Protein AF-A0A7S2NI02-F1 (afdb_monomer_lite)

Structure (mmCIF, N/CA/C/O backbone):
data_AF-A0A7S2NI02-F1
#
_entry.id   AF-A0A7S2NI02-F1
#
loop_
_atom_site.group_PDB
_atom_site.id
_atom_site.type_symbol
_atom_site.label_atom_id
_atom_site.label_alt_id
_atom_site.label_comp_id
_atom_site.label_asym_id
_atom_site.label_entity_id
_atom_site.label_seq_id
_atom_site.pdbx_PDB_ins_code
_atom_site.Cartn_x
_atom_site.Cartn_y
_atom_site.Cartn_z
_atom_site.occupancy
_atom_site.B_iso_or_equiv
_atom_site.auth_seq_id
_atom_site.auth_comp_id
_atom_site.auth_asym_id
_atom_site.auth_atom_id
_atom_site.pdbx_PDB_model_num
ATOM 1 N N . ALA A 1 1 ? 3.369 47.617 -64.140 1.00 47.03 1 ALA A N 1
ATOM 2 C CA . ALA A 1 1 ? 4.458 46.777 -63.609 1.00 47.03 1 ALA A CA 1
ATOM 3 C C . ALA A 1 1 ? 4.429 46.883 -62.092 1.00 47.03 1 ALA A C 1
ATOM 5 O O . ALA A 1 1 ? 4.809 47.913 -61.554 1.00 47.03 1 ALA A O 1
ATOM 6 N N . ALA A 1 2 ? 3.856 45.879 -61.431 1.00 41.81 2 ALA A N 1
ATOM 7 C CA . ALA A 1 2 ? 3.716 45.812 -59.982 1.00 41.81 2 ALA A CA 1
ATOM 8 C C . ALA A 1 2 ? 4.455 44.556 -59.515 1.00 41.81 2 ALA A C 1
ATOM 10 O O . ALA A 1 2 ? 4.118 43.453 -59.944 1.00 41.81 2 ALA A O 1
ATOM 11 N N . ALA A 1 3 ? 5.498 44.731 -58.705 1.00 45.75 3 ALA A N 1
ATOM 12 C CA . ALA A 1 3 ? 6.165 43.621 -58.038 1.00 45.75 3 ALA A CA 1
ATOM 13 C C . ALA A 1 3 ? 5.221 43.040 -56.962 1.00 45.75 3 ALA A C 1
ATOM 15 O O . ALA A 1 3 ? 4.523 43.807 -56.292 1.00 45.75 3 ALA A O 1
ATOM 16 N N . PRO A 1 4 ? 5.147 41.708 -56.804 1.00 52.19 4 PRO A N 1
ATOM 17 C CA . PRO A 1 4 ? 4.147 41.070 -55.957 1.00 52.19 4 PRO A CA 1
ATOM 18 C C . PRO A 1 4 ? 4.484 41.248 -54.468 1.00 52.19 4 PRO A C 1
ATOM 20 O O . PRO A 1 4 ? 5.632 41.103 -54.050 1.00 52.19 4 PRO A O 1
ATOM 23 N N . GLN A 1 5 ? 3.453 41.511 -53.655 1.00 56.81 5 GLN A N 1
ATOM 24 C CA . GLN A 1 5 ? 3.488 41.733 -52.195 1.00 56.81 5 GLN A CA 1
ATOM 25 C C . GLN A 1 5 ? 4.251 40.674 -51.366 1.00 56.81 5 GLN A C 1
ATOM 27 O O . GLN A 1 5 ? 4.517 40.898 -50.184 1.00 56.81 5 GLN A O 1
ATOM 32 N N . SER A 1 6 ? 4.623 39.534 -51.951 1.00 53.22 6 SER A N 1
ATOM 33 C CA . SER A 1 6 ? 5.401 38.482 -51.292 1.00 53.22 6 SER A CA 1
ATOM 34 C C . SER A 1 6 ? 6.858 38.881 -51.034 1.00 53.22 6 SER A C 1
ATOM 36 O O . SER A 1 6 ? 7.393 38.557 -49.974 1.00 53.22 6 SER A O 1
ATOM 38 N N . GLN A 1 7 ? 7.486 39.648 -51.931 1.00 54.12 7 GLN A N 1
ATOM 39 C CA . GLN A 1 7 ? 8.891 40.049 -51.772 1.00 54.12 7 GLN A CA 1
ATOM 40 C C . GLN A 1 7 ? 9.084 41.101 -50.669 1.00 54.12 7 GLN A C 1
ATOM 42 O O . GLN A 1 7 ? 10.091 41.090 -49.964 1.00 54.12 7 GLN A O 1
ATOM 47 N N . MET A 1 8 ? 8.086 41.960 -50.444 1.00 50.53 8 MET A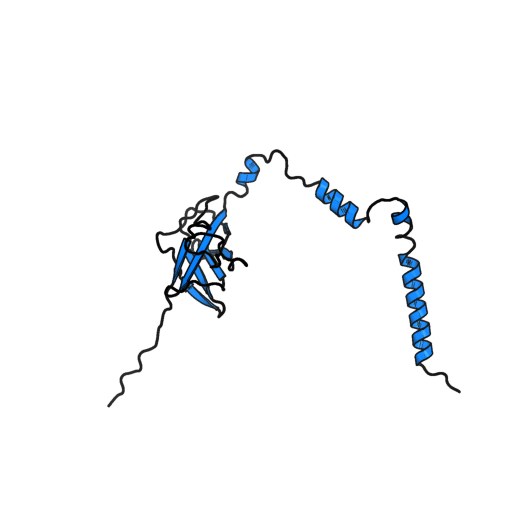 N 1
ATOM 48 C CA . MET A 1 8 ? 8.147 43.006 -49.417 1.00 50.53 8 MET A CA 1
ATOM 49 C C . MET A 1 8 ? 7.986 42.435 -47.994 1.00 50.53 8 MET A C 1
ATOM 51 O O . MET A 1 8 ? 8.620 42.916 -47.057 1.00 50.53 8 MET A O 1
ATOM 55 N N . ARG A 1 9 ? 7.216 41.345 -47.835 1.00 53.25 9 ARG A N 1
ATOM 56 C CA . ARG A 1 9 ? 7.113 40.608 -46.561 1.00 53.25 9 ARG A CA 1
ATOM 57 C C . ARG A 1 9 ? 8.372 39.795 -46.243 1.00 53.25 9 ARG A C 1
ATOM 59 O O . ARG A 1 9 ? 8.752 39.717 -45.079 1.00 53.25 9 ARG A O 1
ATOM 66 N N . GLN A 1 10 ? 9.058 39.255 -47.254 1.00 52.53 10 GLN A N 1
ATOM 67 C CA . GLN A 1 10 ? 10.347 38.577 -47.058 1.00 52.53 10 GLN A CA 1
ATOM 68 C C . GLN A 1 10 ? 11.466 39.550 -46.663 1.00 52.53 10 GLN A C 1
ATOM 70 O O . GLN A 1 10 ? 12.228 39.250 -45.745 1.00 52.53 10 GLN A O 1
ATOM 75 N N . ALA A 1 11 ? 11.514 40.741 -47.268 1.00 50.19 11 ALA A N 1
ATOM 76 C CA . ALA A 1 11 ? 12.493 41.766 -46.907 1.00 50.19 11 ALA A CA 1
ATOM 77 C C . ALA A 1 11 ? 12.302 42.283 -45.465 1.00 50.19 11 ALA A C 1
ATOM 79 O O . ALA A 1 11 ? 13.274 42.411 -44.723 1.00 50.19 11 ALA A O 1
ATOM 80 N N . MET A 1 12 ? 11.057 42.501 -45.019 1.00 48.47 12 MET A N 1
ATOM 81 C CA . MET A 1 12 ? 10.777 42.909 -43.631 1.00 48.47 12 MET A CA 1
ATOM 82 C C . MET A 1 12 ? 11.014 41.786 -42.607 1.00 48.47 12 MET A C 1
ATOM 84 O O . MET A 1 12 ? 11.413 42.077 -41.481 1.00 48.47 12 MET A O 1
ATOM 88 N N . SER A 1 13 ? 10.854 40.513 -42.989 1.00 49.16 13 SER A N 1
ATOM 89 C CA . SER A 1 13 ? 11.178 39.374 -42.114 1.00 49.16 13 SER A CA 1
ATOM 90 C C . SER A 1 13 ? 12.689 39.162 -41.949 1.00 49.16 13 SER A C 1
ATOM 92 O O . SER A 1 13 ? 13.127 38.743 -40.880 1.00 49.16 13 SER A O 1
ATOM 94 N N . MET A 1 14 ? 13.498 39.474 -42.969 1.00 46.06 14 MET A N 1
ATOM 95 C CA . MET A 1 14 ? 14.963 39.391 -42.875 1.00 46.06 14 MET A CA 1
ATOM 96 C C . MET A 1 14 ? 15.565 40.504 -42.011 1.00 46.06 14 MET A C 1
ATOM 98 O O . MET A 1 14 ? 16.523 40.254 -41.285 1.00 46.06 14 MET A O 1
ATOM 102 N N . ILE A 1 15 ? 14.983 41.707 -42.020 1.00 47.22 15 ILE A N 1
ATOM 103 C CA . ILE A 1 15 ? 15.472 42.831 -41.202 1.00 47.22 15 ILE A CA 1
ATOM 104 C C . ILE A 1 15 ? 15.203 42.591 -39.706 1.00 47.22 15 ILE A C 1
ATOM 106 O O . ILE A 1 15 ? 16.050 42.912 -38.874 1.00 47.22 15 ILE A O 1
ATOM 110 N N . TRP A 1 16 ? 14.084 41.948 -39.350 1.00 39.72 16 TRP A N 1
ATOM 111 C CA . TRP A 1 16 ? 13.813 41.562 -37.958 1.00 39.72 16 TRP A CA 1
ATOM 112 C C . TRP A 1 16 ? 14.669 40.376 -37.483 1.00 39.72 16 TRP A C 1
ATOM 114 O O . TRP A 1 16 ? 15.084 40.345 -36.326 1.00 39.72 16 TRP A O 1
ATOM 124 N N . ALA A 1 17 ? 15.013 39.442 -38.376 1.00 44.06 17 ALA A N 1
ATOM 125 C CA . ALA A 1 17 ? 15.915 38.336 -38.051 1.00 44.06 17 ALA A CA 1
ATOM 126 C C . ALA A 1 17 ? 17.376 38.795 -37.867 1.00 44.06 17 ALA A C 1
ATOM 128 O O . ALA A 1 17 ? 18.053 38.313 -36.960 1.00 44.06 17 ALA A O 1
ATOM 129 N N . LEU A 1 18 ? 17.854 39.767 -38.659 1.00 39.66 18 LEU A N 1
ATOM 130 C CA . LEU A 1 18 ? 19.208 40.319 -38.499 1.00 39.66 18 LEU A CA 1
ATOM 131 C C . LEU A 1 18 ? 19.352 41.195 -37.241 1.00 39.66 18 LEU A C 1
ATOM 133 O O . LEU A 1 18 ? 20.407 41.182 -36.610 1.00 39.66 18 LEU A O 1
ATOM 137 N N . ALA A 1 19 ? 18.299 41.909 -36.831 1.00 39.66 19 ALA A N 1
ATOM 138 C CA . ALA A 1 19 ? 18.317 42.691 -35.591 1.00 39.66 19 ALA A CA 1
ATOM 139 C C . ALA A 1 19 ? 18.238 41.808 -34.327 1.00 39.66 19 ALA A C 1
ATOM 141 O O . ALA A 1 19 ? 18.867 42.128 -33.320 1.00 39.66 19 ALA A O 1
ATOM 142 N N . ALA A 1 20 ? 17.531 40.671 -34.383 1.00 41.53 20 ALA A N 1
ATOM 143 C CA . ALA A 1 20 ? 17.468 39.714 -33.275 1.00 41.53 20 ALA A CA 1
ATOM 144 C C . ALA A 1 20 ? 18.762 38.888 -33.121 1.00 41.53 20 ALA A C 1
ATOM 146 O O . ALA A 1 20 ? 19.161 38.580 -32.000 1.00 41.53 20 ALA A O 1
ATOM 147 N N . ALA A 1 21 ? 19.459 38.587 -34.223 1.00 40.88 21 ALA A N 1
ATOM 148 C CA . ALA A 1 21 ? 20.758 37.913 -34.174 1.00 40.88 21 ALA A CA 1
ATOM 149 C C . ALA A 1 21 ? 21.883 38.828 -33.648 1.00 40.88 21 ALA A C 1
ATOM 151 O O . ALA A 1 21 ? 22.775 38.361 -32.948 1.00 40.88 21 ALA A O 1
ATOM 152 N N . SER A 1 22 ? 21.817 40.141 -33.906 1.00 44.19 22 SER A N 1
ATOM 153 C CA . SER A 1 22 ? 22.867 41.093 -33.504 1.00 44.19 22 SER A CA 1
ATOM 154 C C . SER A 1 22 ? 22.824 41.528 -32.029 1.00 44.19 22 SER A C 1
ATOM 156 O O . SER A 1 22 ? 23.760 42.182 -31.575 1.00 44.19 22 SER A O 1
ATOM 158 N N . LEU A 1 23 ? 21.773 41.192 -31.272 1.00 43.94 23 LEU A N 1
ATOM 159 C CA . LEU A 1 23 ? 21.681 41.491 -29.831 1.00 43.94 23 LEU A CA 1
ATOM 160 C C . LEU A 1 23 ? 21.874 40.256 -28.938 1.00 43.94 23 LEU A C 1
ATOM 162 O O . LEU A 1 23 ? 22.097 40.408 -27.740 1.00 43.94 23 LEU A O 1
ATOM 166 N N . ALA A 1 24 ? 21.825 39.046 -29.503 1.00 42.34 24 ALA A N 1
ATOM 167 C CA . ALA A 1 24 ? 22.049 37.803 -28.764 1.00 42.34 24 ALA A CA 1
ATOM 168 C C . ALA A 1 24 ? 23.532 37.384 -28.699 1.00 42.34 24 ALA A C 1
ATOM 170 O O . ALA A 1 24 ? 23.903 36.573 -27.850 1.00 42.34 24 ALA A O 1
ATOM 171 N N . ASP A 1 25 ? 24.380 37.934 -29.572 1.00 48.31 25 ASP A N 1
ATOM 172 C CA . ASP A 1 25 ? 25.733 37.409 -29.796 1.00 48.31 25 ASP A CA 1
ATOM 173 C C . ASP A 1 25 ? 26.829 38.111 -28.972 1.00 48.31 25 ASP A C 1
ATOM 175 O O . ASP A 1 25 ? 27.881 37.543 -28.692 1.00 48.31 25 ASP A O 1
ATOM 179 N N . SER A 1 26 ? 26.575 39.321 -28.470 1.00 45.12 26 SER A N 1
ATOM 180 C CA . SER A 1 26 ? 27.594 40.067 -27.716 1.00 45.12 26 SER A CA 1
ATOM 181 C C . SER A 1 26 ? 27.768 39.568 -26.276 1.00 45.12 26 SER A C 1
ATOM 183 O O . SER A 1 26 ? 28.844 39.697 -25.707 1.00 45.12 26 SER A O 1
ATOM 185 N N . THR A 1 27 ? 26.735 38.970 -25.671 1.00 48.16 27 THR A N 1
ATOM 186 C CA . THR A 1 27 ? 26.800 38.460 -24.286 1.00 48.16 27 THR A CA 1
ATOM 187 C C . THR A 1 27 ? 27.238 37.001 -24.187 1.00 48.16 27 THR A C 1
ATOM 189 O O . THR A 1 27 ? 27.653 36.559 -23.121 1.00 48.16 27 THR A O 1
ATOM 192 N N . GLN A 1 28 ? 27.127 36.230 -25.272 1.00 46.69 28 GLN A N 1
ATOM 193 C CA . GLN A 1 28 ? 27.490 34.807 -25.303 1.00 46.69 28 GLN A CA 1
ATOM 194 C C . GLN A 1 28 ? 28.967 34.602 -25.671 1.00 46.69 28 GLN A C 1
ATOM 196 O O . GLN A 1 28 ? 29.628 33.737 -25.091 1.00 46.69 28 GLN A O 1
ATOM 201 N N . LEU A 1 29 ? 29.518 35.435 -26.560 1.00 42.88 29 LEU A N 1
ATOM 202 C CA . LEU A 1 29 ? 30.911 35.312 -26.997 1.00 42.88 29 LEU A CA 1
ATOM 203 C C . LEU A 1 29 ? 31.934 35.729 -25.924 1.00 42.88 29 LEU A C 1
ATOM 205 O O . LEU A 1 29 ? 33.023 35.159 -25.877 1.00 42.88 29 LEU A O 1
ATOM 209 N N . GLU A 1 30 ? 31.587 36.634 -25.002 1.00 46.19 30 GLU A N 1
ATOM 210 C CA . GLU A 1 30 ? 32.483 37.013 -23.893 1.00 46.19 30 GLU A CA 1
ATOM 211 C C . GLU A 1 30 ? 32.546 35.935 -22.785 1.00 46.19 30 GLU A C 1
ATOM 213 O O . GLU A 1 30 ? 33.551 35.791 -22.086 1.00 46.19 30 GLU A O 1
ATOM 218 N N . VAL A 1 31 ? 31.501 35.104 -22.661 1.00 49.09 31 VAL A N 1
ATOM 219 C CA . VAL A 1 31 ? 31.430 34.027 -21.655 1.00 49.09 31 VAL A CA 1
ATOM 220 C C . VAL A 1 31 ? 32.212 32.786 -22.101 1.00 49.09 31 VAL A C 1
ATOM 222 O O . VAL A 1 31 ? 32.869 32.150 -21.276 1.00 49.09 31 VAL A O 1
ATOM 225 N N . ALA A 1 32 ? 32.224 32.475 -23.402 1.00 50.31 32 ALA A N 1
ATOM 226 C CA . ALA A 1 32 ? 32.967 31.335 -23.949 1.00 50.31 32 ALA A CA 1
ATOM 227 C C . ALA A 1 32 ? 34.500 31.492 -23.845 1.00 50.31 32 ALA A C 1
ATOM 229 O O . ALA A 1 32 ? 35.209 30.499 -23.692 1.00 50.31 32 ALA A O 1
ATOM 230 N N . ALA A 1 33 ? 35.019 32.726 -23.855 1.00 52.09 33 ALA A N 1
ATOM 231 C CA . ALA A 1 33 ? 36.453 33.008 -23.726 1.00 52.09 33 ALA A CA 1
ATOM 232 C C . ALA A 1 33 ? 36.993 32.851 -22.289 1.00 52.09 33 ALA A C 1
ATOM 234 O O . ALA A 1 33 ? 38.199 32.720 -22.095 1.00 52.09 33 ALA A O 1
ATOM 235 N N . SER A 1 34 ? 36.114 32.835 -21.280 1.00 56.09 34 SER A N 1
ATOM 236 C CA . SER A 1 34 ? 36.507 32.740 -19.864 1.00 56.09 34 SER A CA 1
ATOM 237 C C . SER A 1 34 ? 36.601 31.303 -19.337 1.00 56.09 34 SER A C 1
ATOM 239 O O . SER A 1 34 ? 36.963 31.107 -18.179 1.00 56.09 34 SER A O 1
ATOM 241 N N . GLY A 1 35 ? 36.226 30.290 -20.134 1.00 61.09 35 GLY A N 1
ATOM 242 C CA . GLY A 1 35 ? 36.170 28.887 -19.691 1.00 61.09 35 GLY A CA 1
ATOM 243 C C . GLY A 1 35 ? 35.210 28.629 -18.518 1.00 61.09 35 GLY A C 1
ATOM 244 O O . GLY A 1 35 ? 35.213 27.546 -17.933 1.00 61.09 35 GLY A O 1
ATOM 245 N N . LEU A 1 36 ? 34.393 29.621 -18.154 1.00 59.81 36 LEU A N 1
ATOM 246 C CA . LEU A 1 36 ? 33.452 29.543 -17.049 1.00 59.81 36 LEU A CA 1
ATOM 247 C C . LEU A 1 36 ? 32.107 29.030 -17.567 1.00 59.81 36 LEU A C 1
ATOM 249 O O . LEU A 1 36 ? 31.639 29.486 -18.612 1.00 59.81 36 LEU A O 1
ATOM 253 N N . PRO A 1 37 ? 31.456 28.110 -16.837 1.00 71.62 37 PRO A N 1
ATOM 254 C CA . PRO A 1 37 ? 30.182 27.569 -17.271 1.00 71.62 37 PRO A CA 1
ATOM 255 C C . PRO A 1 37 ? 29.109 28.671 -17.355 1.00 71.62 37 PRO A C 1
ATOM 257 O O . PRO A 1 37 ? 29.232 29.714 -16.694 1.00 71.62 37 PRO A O 1
ATOM 260 N N . PRO A 1 38 ? 28.041 28.450 -18.146 1.00 83.19 38 PRO A N 1
ATOM 261 C CA . PRO A 1 38 ? 26.960 29.415 -18.309 1.00 83.19 38 PRO A CA 1
ATOM 262 C C . PRO A 1 38 ? 26.373 29.873 -16.963 1.00 83.19 38 PRO A C 1
ATOM 264 O O . PRO A 1 38 ? 26.334 29.082 -16.018 1.00 83.19 38 PRO A O 1
ATOM 267 N N . PRO A 1 39 ? 25.856 31.112 -16.854 1.00 75.69 39 PRO A N 1
ATOM 268 C CA . PRO A 1 39 ? 25.351 31.668 -15.596 1.00 75.69 39 PRO A CA 1
ATOM 269 C C . PRO A 1 39 ? 24.348 30.774 -14.860 1.00 75.69 39 PRO A C 1
ATOM 271 O O . PRO A 1 39 ? 24.474 30.607 -13.655 1.00 75.69 39 PRO A O 1
ATOM 274 N N . ALA A 1 40 ? 23.427 30.122 -15.576 1.00 71.25 40 ALA A N 1
ATOM 275 C CA . ALA A 1 40 ? 22.463 29.189 -14.987 1.00 71.25 40 ALA A CA 1
ATOM 276 C C . ALA A 1 40 ? 23.127 27.938 -14.383 1.00 71.25 40 ALA A C 1
ATOM 278 O O . ALA A 1 40 ? 22.707 27.454 -13.338 1.00 71.25 40 ALA A O 1
ATOM 279 N N . VAL A 1 41 ? 24.200 27.444 -15.007 1.00 73.44 41 VAL A N 1
ATOM 280 C CA . VAL A 1 41 ? 24.991 26.315 -14.496 1.00 73.44 41 VAL A CA 1
ATOM 281 C C . VAL A 1 41 ? 25.805 26.745 -13.275 1.00 73.44 41 VAL A C 1
ATOM 283 O O . VAL A 1 41 ? 25.943 25.977 -12.329 1.00 73.44 41 VAL A O 1
ATOM 286 N N . ARG A 1 42 ? 26.303 27.989 -13.248 1.00 70.12 42 ARG A N 1
ATOM 287 C CA . ARG A 1 42 ? 26.973 28.555 -12.064 1.00 70.12 42 ARG A CA 1
ATOM 288 C C . ARG A 1 42 ? 26.010 28.757 -10.900 1.00 70.12 42 ARG A C 1
ATOM 290 O O . ARG A 1 42 ? 26.391 28.466 -9.776 1.00 70.12 42 ARG A O 1
ATOM 297 N N . GLU A 1 43 ? 24.799 29.239 -11.164 1.00 69.88 43 GLU A N 1
ATOM 298 C CA . GLU A 1 43 ? 23.753 29.404 -10.149 1.00 69.88 43 GLU A CA 1
ATOM 299 C C . GLU A 1 43 ? 23.293 28.050 -9.606 1.00 69.88 43 GLU A C 1
ATOM 301 O O . GLU A 1 43 ? 23.318 27.840 -8.399 1.00 69.88 43 GLU A O 1
ATOM 306 N N . ALA A 1 44 ? 22.992 27.079 -10.475 1.00 64.56 44 ALA A N 1
ATOM 307 C CA . ALA A 1 44 ? 22.650 25.722 -10.047 1.00 64.56 44 ALA A CA 1
ATOM 308 C C . ALA A 1 44 ? 23.776 25.080 -9.218 1.00 64.56 44 ALA A C 1
ATOM 310 O O . ALA A 1 44 ? 23.514 24.473 -8.181 1.00 64.56 44 ALA A O 1
ATOM 311 N N . ARG A 1 45 ? 25.038 25.274 -9.629 1.00 65.62 45 ARG A N 1
ATOM 312 C CA . ARG A 1 45 ? 26.207 24.810 -8.877 1.00 65.62 45 ARG A CA 1
ATOM 313 C C . ARG A 1 45 ? 26.318 25.499 -7.515 1.00 65.62 45 ARG A C 1
ATOM 315 O O . ARG A 1 45 ? 26.470 24.800 -6.521 1.00 65.62 45 ARG A O 1
ATOM 322 N N . ARG A 1 46 ? 26.170 26.826 -7.445 1.00 63.16 46 ARG A N 1
ATOM 323 C CA . ARG A 1 46 ? 26.175 27.581 -6.179 1.00 63.16 46 ARG A CA 1
ATOM 324 C C . ARG A 1 46 ? 25.080 27.118 -5.223 1.00 63.16 46 ARG A C 1
ATOM 326 O O . ARG A 1 46 ? 25.364 26.922 -4.048 1.00 63.16 46 ARG A O 1
ATOM 333 N N . LEU A 1 47 ? 23.867 26.897 -5.727 1.00 59.88 47 LEU A N 1
ATOM 334 C CA . LEU A 1 47 ? 22.744 26.391 -4.933 1.00 59.88 47 LEU A CA 1
ATOM 335 C C . LEU A 1 47 ? 23.006 24.961 -4.433 1.00 59.88 47 LEU A C 1
ATOM 337 O O . LEU A 1 47 ? 22.727 24.661 -3.276 1.00 59.88 47 LEU A O 1
ATOM 341 N N . SER A 1 48 ? 23.603 24.097 -5.263 1.00 59.50 48 SER A N 1
ATOM 342 C CA . SER A 1 48 ? 23.981 22.733 -4.859 1.00 59.50 48 SER A CA 1
ATOM 343 C C . SER A 1 48 ? 25.160 22.684 -3.877 1.00 59.50 48 SER A C 1
ATOM 345 O O . SER A 1 48 ? 25.187 21.835 -2.995 1.00 59.50 48 SER A O 1
ATOM 347 N N . GLU A 1 49 ? 26.114 23.616 -3.981 1.00 60.09 49 GLU A N 1
ATOM 348 C CA . GLU A 1 49 ? 27.258 23.742 -3.064 1.00 60.09 49 GLU A CA 1
ATOM 349 C C . GLU A 1 49 ? 26.840 24.310 -1.695 1.00 60.09 49 GLU A C 1
ATOM 351 O O . GLU A 1 49 ? 27.537 24.105 -0.704 1.00 60.09 49 GLU A O 1
ATOM 356 N N . GLN A 1 50 ? 25.690 24.991 -1.622 1.00 55.75 50 GLN A N 1
ATOM 357 C CA . GLN A 1 50 ? 25.108 25.508 -0.380 1.00 55.75 50 GLN A CA 1
ATOM 358 C C . GLN A 1 50 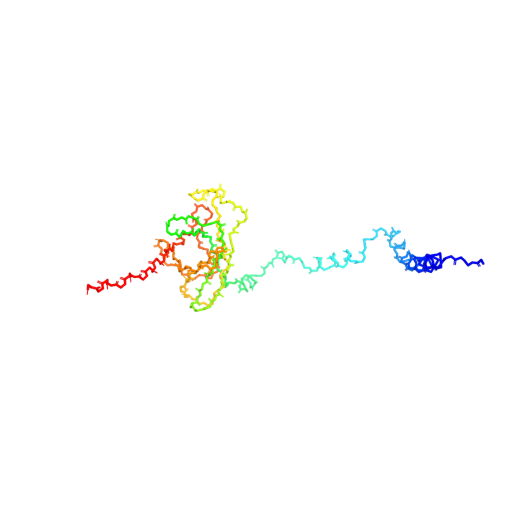? 24.279 24.477 0.397 1.00 55.75 50 GLN A C 1
ATOM 360 O O . GLN A 1 50 ? 24.068 24.656 1.595 1.00 55.75 50 GLN A O 1
ATOM 365 N N . VAL A 1 51 ? 23.817 23.408 -0.255 1.00 54.97 51 VAL A N 1
ATOM 366 C CA . VAL A 1 51 ? 22.926 22.399 0.335 1.00 54.97 51 VAL A CA 1
ATOM 367 C C . VAL A 1 51 ? 23.583 21.025 0.216 1.00 54.97 51 VAL A C 1
ATOM 369 O O . VAL A 1 51 ? 23.212 20.192 -0.605 1.00 54.97 51 VAL A O 1
ATOM 372 N N . GLY A 1 52 ? 24.610 20.791 1.032 1.00 60.25 52 GLY A N 1
ATOM 373 C CA . GLY A 1 52 ? 25.108 19.440 1.282 1.00 60.25 52 GLY A CA 1
ATOM 374 C C . GLY A 1 52 ? 24.232 18.742 2.320 1.00 60.25 52 GLY A C 1
ATOM 375 O O . GLY A 1 52 ? 23.710 19.399 3.223 1.00 60.25 52 GLY A O 1
ATOM 376 N N . LEU A 1 53 ? 24.106 17.411 2.244 1.00 65.06 53 LEU A N 1
ATOM 377 C CA . LEU A 1 53 ? 23.703 16.653 3.431 1.00 65.06 53 LEU A CA 1
ATOM 378 C C . LEU A 1 53 ? 24.700 17.026 4.533 1.00 65.06 53 LEU A C 1
ATOM 380 O O . LEU A 1 53 ? 25.906 16.893 4.300 1.00 65.06 53 LEU A O 1
ATOM 384 N N . PRO A 1 54 ? 24.259 17.533 5.696 1.00 63.78 54 PRO A N 1
ATOM 385 C CA . PRO A 1 54 ? 25.192 17.756 6.779 1.00 63.78 54 PRO A CA 1
ATOM 386 C C . PRO A 1 54 ? 25.798 16.389 7.090 1.00 63.78 54 PRO A C 1
ATOM 388 O O . PRO A 1 54 ? 25.081 15.458 7.446 1.00 63.78 54 PRO A O 1
ATOM 391 N N . SER A 1 55 ? 27.116 16.246 6.917 1.00 66.19 55 SER A N 1
ATOM 392 C CA . SER A 1 55 ? 27.830 14.981 7.154 1.00 66.19 55 SER A CA 1
ATOM 393 C C . SER A 1 55 ? 27.631 14.439 8.578 1.00 66.19 55 SER A C 1
ATOM 395 O O . SER A 1 55 ? 27.990 13.303 8.861 1.00 66.19 55 SER A O 1
ATOM 397 N N . MET A 1 56 ? 27.042 15.254 9.457 1.00 55.34 56 MET A N 1
ATOM 398 C CA . MET A 1 56 ? 26.451 14.895 10.735 1.00 55.34 56 MET A CA 1
ATOM 399 C C . MET A 1 56 ? 25.037 15.486 10.778 1.00 55.34 56 MET A C 1
ATOM 401 O O . MET A 1 56 ? 24.844 16.636 11.177 1.00 55.34 56 MET A O 1
ATOM 405 N N . VAL A 1 57 ? 24.044 14.727 10.320 1.00 62.81 57 VAL A N 1
ATOM 406 C CA . VAL A 1 57 ? 22.641 15.052 10.582 1.00 62.81 57 VAL A CA 1
ATOM 407 C C . VAL A 1 57 ? 22.458 14.953 12.096 1.00 62.81 57 VAL A C 1
ATOM 409 O O . VAL A 1 57 ? 22.695 13.893 12.674 1.00 62.81 57 VAL A O 1
ATOM 412 N N . GLY A 1 58 ? 22.116 16.060 12.760 1.00 62.09 58 GLY A N 1
ATOM 413 C CA . GLY A 1 58 ? 21.762 16.008 14.179 1.00 62.09 58 GLY A CA 1
ATOM 414 C C . GLY A 1 58 ? 20.608 15.024 14.378 1.00 62.09 58 GLY A C 1
ATOM 415 O O . GLY A 1 58 ? 19.714 14.960 13.535 1.00 62.09 58 GLY A O 1
ATOM 416 N N . SER A 1 59 ? 20.602 14.274 15.480 1.00 65.19 59 SER A N 1
ATOM 417 C CA . SER A 1 59 ? 19.511 13.342 15.829 1.00 65.19 59 SER A CA 1
ATOM 418 C C . SER A 1 59 ? 18.125 14.004 15.836 1.00 65.19 59 SER A C 1
ATOM 420 O O . SER A 1 59 ? 17.109 13.335 15.687 1.00 65.19 59 SER A O 1
ATOM 422 N N . ASP A 1 60 ? 18.085 15.330 15.951 1.00 66.31 60 ASP A N 1
ATOM 423 C CA . ASP A 1 60 ? 16.865 16.138 15.963 1.00 66.31 60 ASP A CA 1
ATOM 424 C C . ASP A 1 60 ? 16.285 16.385 14.556 1.00 66.31 60 ASP A C 1
ATOM 426 O O . ASP A 1 60 ? 15.197 16.937 14.415 1.00 66.31 60 ASP A O 1
ATOM 430 N N . ILE A 1 61 ? 17.011 16.035 13.487 1.00 66.88 61 ILE A N 1
ATOM 431 C CA . ILE A 1 61 ? 16.476 16.067 12.118 1.00 66.88 61 ILE A CA 1
ATOM 432 C C . ILE A 1 61 ? 15.689 14.798 11.816 1.00 66.88 61 ILE A C 1
ATOM 434 O O . ILE A 1 61 ? 14.663 14.888 11.155 1.00 66.88 61 ILE A O 1
ATOM 438 N N . THR A 1 62 ? 16.107 13.628 12.308 1.00 64.44 62 THR A N 1
ATOM 439 C CA . THR A 1 62 ? 15.333 12.393 12.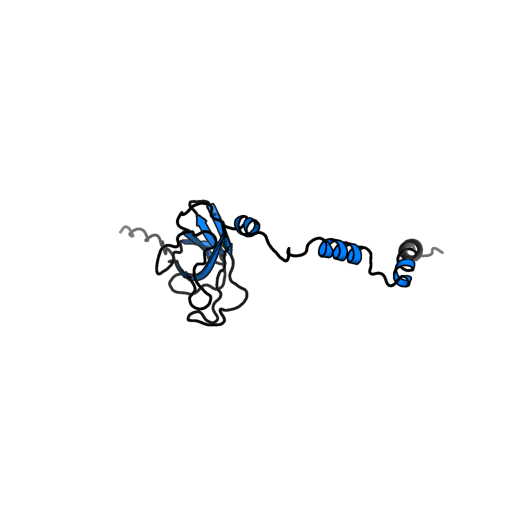097 1.00 64.44 62 THR A CA 1
ATOM 440 C C . THR A 1 62 ? 13.991 12.453 12.824 1.00 64.44 62 THR A C 1
ATOM 442 O O . THR A 1 62 ? 12.992 12.011 12.272 1.00 64.44 62 THR A O 1
ATOM 445 N N . SER A 1 63 ? 13.930 13.118 13.985 1.00 66.19 63 SER A N 1
ATOM 446 C CA . SER A 1 63 ? 12.678 13.365 14.717 1.00 66.19 63 SER A CA 1
ATOM 447 C C . SER A 1 63 ? 11.716 14.358 14.055 1.00 66.19 63 SER A C 1
ATOM 449 O O . SER A 1 63 ? 10.600 14.532 14.528 1.00 66.19 63 SER A O 1
ATOM 451 N N . GLN A 1 64 ? 12.113 15.020 12.964 1.00 62.59 64 GLN A N 1
ATOM 452 C CA . GLN A 1 64 ? 11.202 15.855 12.169 1.00 62.59 64 GLN A CA 1
ATOM 453 C C . GLN A 1 64 ? 10.428 15.049 11.120 1.00 62.59 64 GLN A C 1
ATOM 455 O O . GLN A 1 64 ? 9.512 15.584 10.501 1.00 62.59 64 GLN A O 1
ATOM 460 N N . TYR A 1 65 ? 10.789 13.779 10.918 1.00 64.31 65 TYR A N 1
ATOM 461 C CA . TYR A 1 65 ? 10.161 12.889 9.942 1.00 64.31 65 TYR A CA 1
ATOM 462 C C . TYR A 1 65 ? 9.544 11.637 10.587 1.00 64.31 65 TYR A C 1
ATOM 464 O O . TYR A 1 65 ? 9.100 10.763 9.849 1.00 64.31 65 TYR A O 1
ATOM 472 N N . THR A 1 66 ? 9.447 11.588 11.924 1.00 66.81 66 THR A N 1
ATOM 473 C CA . THR A 1 66 ? 9.029 10.424 12.745 1.00 66.81 66 THR A CA 1
ATOM 474 C C . THR A 1 66 ? 7.583 9.954 12.575 1.00 66.81 66 THR A C 1
ATOM 476 O O . THR A 1 66 ? 7.112 9.086 13.298 1.00 66.81 66 THR A O 1
ATOM 479 N N . ASP A 1 67 ? 6.848 10.489 11.615 1.00 85.56 67 ASP A N 1
ATOM 480 C CA . ASP A 1 67 ? 5.396 10.342 11.548 1.00 85.56 67 ASP A CA 1
ATOM 481 C C . ASP A 1 67 ? 4.952 9.617 10.273 1.00 85.56 67 ASP A C 1
ATOM 483 O O . ASP A 1 67 ? 3.839 9.806 9.786 1.00 85.56 67 ASP A O 1
ATOM 487 N N . SER A 1 68 ? 5.830 8.810 9.675 1.00 89.06 68 SER A N 1
ATOM 488 C CA . SER A 1 68 ? 5.530 8.067 8.448 1.00 89.06 68 SER A CA 1
ATOM 489 C C . SER A 1 68 ? 5.762 6.575 8.618 1.00 89.06 68 SER A C 1
ATOM 491 O O . SER A 1 68 ? 6.778 6.153 9.149 1.00 89.06 68 SER A O 1
ATOM 493 N N . MET A 1 69 ? 4.835 5.779 8.100 1.00 92.44 69 MET A N 1
ATOM 494 C CA . MET A 1 69 ? 4.942 4.328 8.026 1.00 92.44 69 MET A CA 1
ATOM 495 C C . MET A 1 69 ? 4.982 3.908 6.557 1.00 92.44 69 MET A C 1
ATOM 497 O O . MET A 1 69 ? 4.153 4.351 5.758 1.00 92.44 69 MET A O 1
ATOM 501 N N . SER A 1 70 ? 5.935 3.061 6.181 1.00 95.06 70 SER A N 1
ATOM 502 C CA . SER A 1 70 ? 5.987 2.490 4.833 1.00 95.06 70 SER A CA 1
ATOM 503 C C . SER A 1 70 ? 5.203 1.183 4.772 1.00 95.06 70 SER A C 1
ATOM 505 O O . SER A 1 70 ? 5.225 0.378 5.701 1.00 95.06 70 SER A O 1
ATOM 507 N N . ILE A 1 71 ? 4.476 0.969 3.680 1.00 96.75 71 ILE A N 1
ATOM 508 C CA . ILE A 1 71 ? 3.725 -0.266 3.458 1.00 96.75 71 ILE A CA 1
ATOM 509 C C . ILE A 1 71 ? 4.156 -0.845 2.123 1.00 96.75 71 ILE A C 1
ATOM 51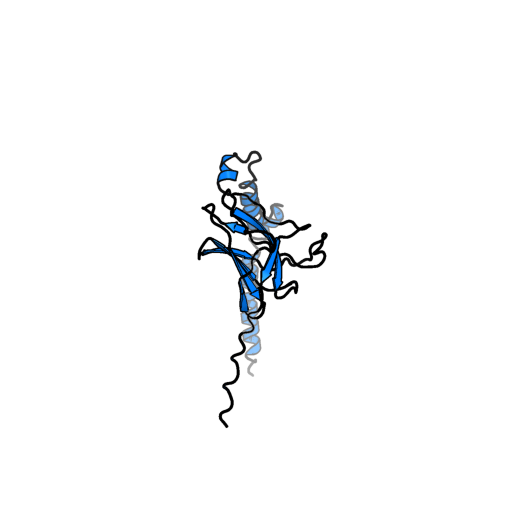1 O O . ILE A 1 71 ? 4.269 -0.108 1.153 1.00 96.75 71 ILE A O 1
ATOM 515 N N . ILE A 1 72 ? 4.363 -2.156 2.059 1.00 96.94 72 ILE A N 1
ATOM 516 C CA . ILE A 1 72 ? 4.575 -2.905 0.822 1.00 96.94 72 ILE A CA 1
ATOM 517 C C . ILE A 1 72 ? 3.488 -3.971 0.749 1.00 96.94 72 ILE A C 1
ATOM 519 O O . ILE A 1 72 ? 3.515 -4.953 1.492 1.00 96.94 72 ILE A O 1
ATOM 523 N N . ALA A 1 73 ? 2.522 -3.771 -0.145 1.00 97.88 73 ALA A N 1
ATOM 524 C CA . ALA A 1 73 ? 1.336 -4.611 -0.242 1.00 97.88 73 ALA A CA 1
ATOM 525 C C . ALA A 1 73 ? 1.109 -5.157 -1.652 1.00 97.88 73 ALA A C 1
ATOM 527 O O . ALA A 1 73 ? 1.435 -4.520 -2.652 1.00 97.88 73 ALA A O 1
ATOM 528 N N . VAL A 1 74 ? 0.465 -6.315 -1.722 1.00 97.94 74 VAL A N 1
ATOM 529 C CA . VAL A 1 74 ? -0.199 -6.838 -2.917 1.00 97.94 74 VAL A CA 1
ATOM 530 C C . VAL A 1 74 ? -1.702 -6.830 -2.679 1.00 97.94 74 VAL A C 1
ATOM 532 O O . VAL A 1 74 ? -2.164 -7.046 -1.558 1.00 97.94 74 VAL A O 1
ATOM 535 N N . ILE A 1 75 ? -2.471 -6.566 -3.733 1.00 98.25 75 ILE A N 1
ATOM 536 C CA . ILE A 1 75 ? -3.931 -6.492 -3.647 1.00 98.25 75 ILE A CA 1
ATOM 537 C C . ILE A 1 75 ? -4.536 -7.735 -4.281 1.00 98.25 75 ILE A C 1
ATOM 539 O O . ILE A 1 75 ? -4.194 -8.075 -5.415 1.00 98.25 75 ILE A O 1
ATOM 543 N N . LEU A 1 76 ? -5.459 -8.382 -3.575 1.00 97.88 76 LEU A N 1
ATOM 544 C CA . LEU A 1 76 ? -6.221 -9.521 -4.065 1.00 97.88 76 LEU A CA 1
ATOM 545 C C . LEU A 1 76 ? -7.710 -9.183 -4.032 1.00 97.88 76 LEU A C 1
ATOM 547 O O . LEU A 1 76 ? -8.264 -8.951 -2.963 1.00 97.88 76 LEU A O 1
ATOM 551 N N . ILE A 1 77 ? -8.366 -9.195 -5.190 1.00 97.50 77 ILE A N 1
ATOM 552 C CA . ILE A 1 77 ? -9.826 -9.067 -5.288 1.00 97.50 77 ILE A CA 1
ATOM 553 C C . ILE A 1 77 ? -10.374 -10.399 -5.773 1.00 97.50 77 ILE A C 1
ATOM 555 O O . ILE A 1 77 ? -9.959 -10.885 -6.824 1.00 97.50 77 ILE A O 1
ATOM 559 N N . ASP A 1 78 ? -11.243 -11.019 -4.974 1.00 95.81 78 ASP A N 1
ATOM 560 C CA . ASP A 1 78 ? -11.782 -12.363 -5.235 1.00 95.81 78 ASP A CA 1
ATOM 561 C C . ASP A 1 78 ? -10.675 -13.410 -5.493 1.00 95.81 78 ASP A C 1
ATOM 563 O O . ASP A 1 78 ? -10.803 -14.312 -6.319 1.00 95.81 78 ASP A O 1
ATOM 567 N N . GLY A 1 79 ? -9.538 -13.257 -4.803 1.00 95.00 79 GLY A N 1
ATOM 568 C CA . GLY A 1 79 ? -8.353 -14.109 -4.947 1.00 95.00 79 GLY A CA 1
ATOM 569 C C . GLY A 1 79 ? -7.453 -13.789 -6.148 1.00 95.00 79 GLY A C 1
ATOM 570 O O . GLY A 1 79 ? -6.367 -14.357 -6.253 1.00 95.00 79 GLY A O 1
ATOM 571 N N . ALA A 1 80 ? -7.844 -12.867 -7.033 1.00 96.31 80 ALA A N 1
ATOM 572 C CA . ALA A 1 80 ? -7.030 -12.445 -8.169 1.00 96.31 80 ALA A CA 1
ATOM 573 C C . ALA A 1 80 ? -6.105 -11.278 -7.796 1.00 96.31 80 ALA A C 1
ATOM 575 O O . ALA A 1 80 ? -6.567 -10.231 -7.328 1.00 96.31 80 ALA A O 1
ATOM 576 N N . VAL A 1 81 ? -4.802 -11.439 -8.053 1.00 97.00 81 VAL A N 1
ATOM 577 C CA . VAL A 1 81 ? -3.801 -10.389 -7.816 1.00 97.00 81 VAL A CA 1
ATOM 578 C C . VAL A 1 81 ? -4.004 -9.238 -8.797 1.00 97.00 81 VAL A C 1
ATOM 580 O O . VAL A 1 81 ? -4.056 -9.446 -10.010 1.00 97.00 81 VAL A O 1
ATOM 583 N N . GLN A 1 82 ? -4.096 -8.019 -8.273 1.00 97.38 82 GLN A N 1
ATOM 584 C CA . GLN A 1 82 ? -4.281 -6.812 -9.070 1.00 97.38 82 GLN A CA 1
ATOM 585 C C . GLN A 1 82 ? -2.939 -6.177 -9.439 1.00 97.38 82 GLN A C 1
ATOM 587 O O . GLN A 1 82 ? -2.032 -6.079 -8.617 1.00 97.38 82 GLN A O 1
ATOM 592 N N . SER A 1 83 ? -2.834 -5.697 -10.678 1.00 96.12 83 SER A N 1
ATOM 593 C CA . SER A 1 83 ? -1.624 -5.070 -11.232 1.00 96.12 83 SER A CA 1
ATOM 594 C C . SER A 1 83 ? -1.826 -3.606 -11.641 1.00 96.12 83 SER A C 1
ATOM 596 O O . SER A 1 83 ? -0.957 -3.012 -12.270 1.00 96.12 83 SER A O 1
ATOM 598 N N . THR A 1 84 ? -2.995 -3.031 -11.360 1.00 96.62 84 THR A N 1
ATOM 599 C CA . THR A 1 84 ? -3.389 -1.660 -11.735 1.00 96.62 84 THR A CA 1
ATOM 600 C C . THR A 1 84 ? -4.225 -1.038 -10.619 1.00 96.62 84 THR A C 1
ATOM 602 O O . THR A 1 84 ? -4.578 -1.734 -9.670 1.00 96.62 84 THR A O 1
ATOM 605 N N . GLY A 1 85 ? -4.572 0.245 -10.729 1.00 96.94 85 GLY A N 1
ATOM 606 C CA . GLY A 1 85 ? -5.441 0.931 -9.767 1.00 96.94 85 GLY A CA 1
ATOM 607 C C . GLY A 1 85 ? -4.679 1.729 -8.710 1.00 96.94 85 GLY A C 1
ATOM 608 O O . GLY A 1 85 ? -3.496 2.027 -8.881 1.00 96.94 85 GLY A O 1
ATOM 609 N N . LEU A 1 86 ? -5.377 2.086 -7.633 1.00 98.31 86 LEU A N 1
ATOM 610 C CA . LEU A 1 86 ? -4.870 2.899 -6.528 1.00 98.31 86 LEU A CA 1
ATOM 611 C C . LEU A 1 86 ? -5.196 2.246 -5.185 1.00 98.31 86 LEU A C 1
ATOM 613 O O . LEU A 1 86 ? -6.329 1.840 -4.938 1.00 98.31 86 LEU A O 1
ATOM 617 N N . LEU A 1 87 ? -4.208 2.188 -4.300 1.00 98.62 87 LEU A N 1
ATOM 618 C CA . LEU A 1 87 ? -4.372 1.813 -2.901 1.00 98.62 87 LEU A CA 1
ATOM 619 C C . LEU A 1 87 ? -4.359 3.079 -2.046 1.00 98.62 87 LEU A C 1
ATOM 621 O O . LEU A 1 87 ? -3.360 3.794 -2.036 1.00 98.62 87 LEU A O 1
ATOM 625 N N . GLY A 1 88 ? -5.443 3.332 -1.316 1.00 98.19 88 GLY A N 1
ATOM 626 C CA . GLY A 1 88 ? -5.532 4.370 -0.293 1.00 98.19 88 GLY A CA 1
ATOM 627 C C . GLY A 1 88 ? -5.460 3.776 1.112 1.00 98.19 88 GLY A C 1
ATOM 628 O O . GLY A 1 88 ? -6.156 2.806 1.412 1.00 98.19 88 GLY A O 1
ATOM 629 N N . ALA A 1 89 ? -4.643 4.380 1.970 1.00 97.38 89 ALA A N 1
ATOM 630 C CA . ALA A 1 89 ? -4.512 4.072 3.389 1.00 97.38 89 ALA A CA 1
ATOM 631 C C . ALA A 1 89 ? -5.118 5.205 4.225 1.00 97.38 89 ALA A C 1
ATOM 633 O O . ALA A 1 89 ? -4.832 6.383 3.990 1.00 97.38 89 ALA A O 1
ATOM 634 N N . PHE A 1 90 ? -5.944 4.850 5.203 1.00 95.56 90 PHE A N 1
ATOM 635 C CA . PHE A 1 90 ? -6.747 5.779 5.985 1.00 95.56 90 PHE A CA 1
ATOM 636 C C . PHE A 1 90 ? -6.521 5.584 7.481 1.00 95.56 90 PHE A C 1
ATOM 638 O O . PHE A 1 90 ? -6.449 4.451 7.956 1.00 95.56 90 PHE A O 1
ATOM 645 N N . ILE A 1 91 ? -6.486 6.692 8.220 1.00 92.56 91 ILE A N 1
ATOM 646 C CA . ILE A 1 91 ? -6.599 6.708 9.683 1.00 92.56 91 ILE A CA 1
ATOM 647 C C . ILE A 1 91 ? -7.897 7.445 10.013 1.00 92.56 91 ILE A C 1
ATOM 649 O O . ILE A 1 91 ? -8.046 8.629 9.694 1.00 92.56 91 ILE A O 1
ATOM 653 N N . GLY A 1 92 ? -8.865 6.727 10.589 1.00 90.56 92 GLY A N 1
ATOM 654 C CA . GLY A 1 92 ? -10.250 7.200 10.643 1.00 90.56 92 GLY A CA 1
ATOM 655 C C . GLY A 1 92 ? -10.785 7.466 9.230 1.00 90.56 92 GLY A C 1
ATOM 656 O O . GLY A 1 92 ? -10.666 6.613 8.355 1.00 90.56 92 GLY A O 1
ATOM 657 N N . ASP A 1 93 ? -11.315 8.668 8.998 1.00 92.00 93 ASP A N 1
ATOM 658 C CA . ASP A 1 93 ? -11.877 9.077 7.700 1.00 92.00 93 ASP A CA 1
ATOM 659 C C . ASP A 1 93 ? -10.887 9.843 6.802 1.00 92.00 93 ASP A C 1
ATOM 661 O O . ASP A 1 93 ? -11.244 10.305 5.717 1.00 92.00 93 ASP A O 1
ATOM 665 N N . GLN A 1 94 ? -9.636 10.016 7.235 1.00 94.19 94 GLN A N 1
ATOM 666 C CA . GLN A 1 94 ? -8.641 10.791 6.495 1.00 94.19 94 GLN A CA 1
ATOM 667 C C . GLN A 1 94 ? -7.775 9.888 5.624 1.00 94.19 94 GLN A C 1
ATOM 669 O O . GLN A 1 94 ? -7.231 8.903 6.114 1.00 94.19 94 GLN A O 1
ATOM 674 N N . LEU A 1 95 ? -7.591 10.254 4.352 1.00 95.31 95 LEU A N 1
ATOM 675 C CA . LEU A 1 95 ? -6.594 9.630 3.482 1.00 95.31 95 LEU A CA 1
ATOM 676 C C . LEU A 1 95 ? -5.199 10.086 3.923 1.00 95.31 95 LEU A C 1
ATOM 678 O O . LEU A 1 95 ? -4.888 11.275 3.883 1.00 95.31 95 LEU A O 1
ATOM 682 N N . ARG A 1 96 ? -4.370 9.136 4.345 1.00 95.25 96 ARG A N 1
ATOM 683 C CA . ARG A 1 96 ? -3.044 9.381 4.929 1.00 95.25 96 ARG A CA 1
ATOM 684 C C . ARG A 1 96 ? -1.893 8.853 4.081 1.00 95.25 96 ARG A C 1
ATOM 686 O O . ARG A 1 96 ? -0.750 9.234 4.303 1.00 95.25 96 ARG A O 1
ATOM 693 N N . GLY A 1 97 ? -2.195 8.000 3.108 1.00 96.00 97 GLY A N 1
ATOM 694 C CA . GLY A 1 97 ? -1.246 7.519 2.114 1.00 96.00 97 GLY A CA 1
ATOM 695 C C . GLY A 1 97 ? -1.976 7.018 0.877 1.00 96.00 97 GLY A C 1
ATOM 696 O O . GLY A 1 97 ? -3.093 6.511 0.975 1.00 96.00 97 GLY A O 1
ATOM 697 N N . VAL A 1 98 ? -1.362 7.169 -0.293 1.00 98.00 98 VAL A N 1
ATOM 698 C CA . VAL A 1 98 ? -1.899 6.652 -1.555 1.00 98.00 98 VAL A CA 1
ATOM 699 C C . VAL A 1 98 ? -0.762 6.214 -2.467 1.00 98.00 98 VAL A C 1
ATOM 701 O O . VAL A 1 98 ? 0.275 6.873 -2.525 1.00 98.00 98 VAL A O 1
ATOM 704 N N . ALA A 1 99 ? -0.944 5.108 -3.183 1.00 98.12 99 ALA A N 1
ATOM 705 C CA . ALA A 1 99 ? 0.006 4.653 -4.191 1.00 98.12 99 ALA A CA 1
ATOM 706 C C . ALA A 1 99 ? -0.689 3.892 -5.322 1.00 98.12 99 ALA A C 1
ATOM 708 O O . ALA A 1 99 ? -1.686 3.206 -5.105 1.00 98.12 99 ALA A O 1
ATOM 709 N N . GLY A 1 100 ? -0.125 3.994 -6.524 1.00 97.94 100 GLY A N 1
ATOM 710 C CA . GLY A 1 100 ? -0.351 3.021 -7.590 1.00 97.94 100 GLY A CA 1
ATOM 711 C C . GLY A 1 100 ? 0.627 1.843 -7.486 1.00 97.94 100 GLY A C 1
ATOM 712 O O . GLY A 1 100 ? 1.48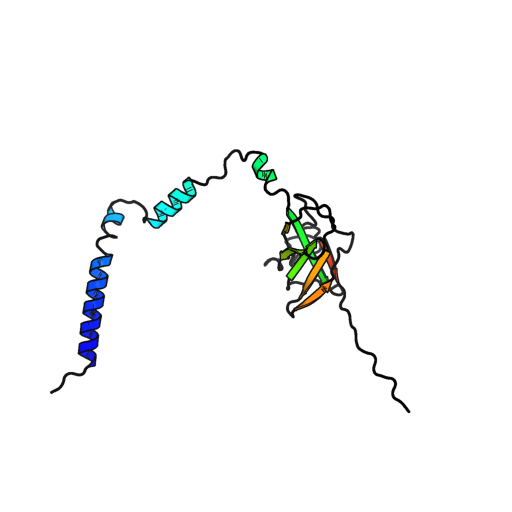0 1.826 -6.592 1.00 97.94 100 GLY A O 1
ATOM 713 N N . PRO A 1 101 ? 0.531 0.865 -8.399 1.00 97.12 101 PRO A N 1
ATOM 714 C CA . PRO A 1 101 ? 1.493 -0.223 -8.465 1.00 97.12 101 PRO A CA 1
ATOM 715 C C . PRO A 1 101 ? 2.867 0.294 -8.907 1.00 97.12 101 PRO A C 1
ATOM 717 O O . PRO A 1 101 ? 2.974 1.235 -9.699 1.00 97.12 101 PRO A O 1
ATOM 720 N N . LEU A 1 102 ? 3.927 -0.363 -8.446 1.00 95.00 102 LEU A N 1
ATOM 721 C CA . LEU A 1 102 ? 5.266 -0.168 -8.991 1.00 95.00 102 LEU A CA 1
ATOM 722 C C . LEU A 1 102 ? 5.310 -0.547 -10.476 1.00 95.00 102 LEU A C 1
ATOM 724 O O . LEU A 1 102 ? 4.645 -1.479 -10.924 1.00 95.00 102 LEU A O 1
ATOM 728 N N . SER A 1 103 ? 6.172 0.129 -11.236 1.00 93.62 103 SER A N 1
ATOM 729 C CA . SER A 1 103 ? 6.359 -0.132 -12.671 1.00 93.62 103 SER A CA 1
ATOM 730 C C . SER A 1 103 ? 7.131 -1.423 -12.979 1.00 93.62 103 SER A C 1
ATOM 732 O O . SER A 1 103 ? 7.380 -1.728 -14.145 1.00 93.62 103 SER A O 1
ATOM 734 N N . PHE A 1 104 ? 7.564 -2.159 -11.955 1.00 91.62 104 PHE A N 1
ATOM 735 C CA . PHE A 1 104 ? 8.300 -3.412 -12.079 1.00 91.62 104 PHE A CA 1
ATOM 736 C C . PHE A 1 104 ? 7.759 -4.455 -11.098 1.00 91.62 104 PHE A C 1
ATOM 738 O O . PHE A 1 104 ? 7.273 -4.128 -10.016 1.00 91.62 104 PHE A O 1
ATOM 745 N N . GLY A 1 105 ? 7.839 -5.723 -11.505 1.00 91.75 105 GLY A N 1
ATOM 746 C CA . GLY A 1 105 ? 7.424 -6.867 -10.694 1.00 91.75 105 GLY A CA 1
ATOM 747 C C . GLY A 1 105 ? 8.326 -7.062 -9.487 1.00 91.75 105 GLY A C 1
ATOM 748 O O . GLY A 1 105 ? 9.521 -6.767 -9.550 1.00 91.75 105 GLY A O 1
ATOM 749 N N . ASN A 1 106 ? 7.776 -7.623 -8.413 1.00 91.56 106 ASN A N 1
ATOM 750 C CA . ASN A 1 106 ? 8.565 -8.059 -7.272 1.00 91.56 106 ASN A CA 1
ATOM 751 C C . ASN A 1 106 ? 9.680 -8.994 -7.765 1.00 91.56 106 ASN A C 1
ATOM 753 O O . ASN A 1 106 ? 9.395 -9.950 -8.498 1.00 91.56 106 ASN A O 1
ATOM 757 N N . PRO A 1 107 ? 10.945 -8.744 -7.390 1.00 87.56 107 PRO A N 1
ATOM 758 C CA . PRO A 1 107 ? 12.062 -9.487 -7.965 1.00 87.56 107 PRO A CA 1
ATOM 759 C C . PRO A 1 107 ? 12.114 -10.952 -7.499 1.00 87.56 107 PRO A C 1
ATOM 761 O O . PRO A 1 107 ? 12.767 -11.786 -8.126 1.00 87.56 107 PRO A O 1
ATOM 764 N N . VAL A 1 108 ? 11.437 -11.271 -6.396 1.00 90.50 108 VAL A N 1
ATOM 765 C CA . VAL A 1 108 ? 11.651 -12.449 -5.547 1.00 90.50 108 VAL A CA 1
ATOM 766 C C . VAL A 1 108 ? 10.420 -12.679 -4.657 1.00 90.50 108 VAL A C 1
ATOM 768 O O . VAL A 1 108 ? 9.572 -11.798 -4.542 1.00 90.50 108 VAL A O 1
ATOM 771 N N . GLY A 1 109 ? 10.334 -13.849 -4.017 1.00 89.00 109 GLY A N 1
ATOM 772 C CA . GLY A 1 109 ? 9.249 -14.194 -3.088 1.00 89.00 109 GLY A CA 1
ATOM 773 C C . GLY A 1 109 ? 8.037 -14.857 -3.752 1.00 89.00 109 GLY A C 1
ATOM 774 O O . GLY A 1 109 ? 8.040 -15.137 -4.950 1.00 89.00 109 GLY A O 1
ATOM 775 N N . SER A 1 110 ? 6.991 -15.121 -2.962 1.00 89.94 110 SER A N 1
ATOM 776 C CA . SER A 1 110 ? 5.755 -15.787 -3.423 1.00 89.94 110 SER A CA 1
ATOM 777 C C . SER A 1 110 ? 4.977 -14.977 -4.462 1.00 89.94 110 SER A C 1
ATOM 779 O O . SER A 1 110 ? 4.233 -15.545 -5.256 1.00 89.94 110 SER A O 1
ATOM 781 N N . TYR A 1 111 ? 5.189 -13.661 -4.481 1.00 94.00 111 TYR A N 1
ATOM 782 C CA . TYR A 1 111 ? 4.580 -12.726 -5.422 1.00 94.00 111 TYR A CA 1
ATOM 783 C C . TYR A 1 111 ? 5.556 -12.255 -6.506 1.00 94.00 111 TYR A C 1
ATOM 785 O O . TYR A 1 111 ? 5.371 -11.171 -7.058 1.00 94.00 111 TYR A O 1
ATOM 793 N N . GLN A 1 112 ? 6.595 -13.040 -6.818 1.00 94.44 112 GLN A N 1
ATOM 794 C CA . GLN A 1 112 ? 7.529 -12.715 -7.897 1.00 94.44 112 GLN A CA 1
ATOM 795 C C . GLN A 1 112 ? 6.779 -12.413 -9.205 1.00 94.44 112 GLN A C 1
ATOM 797 O O . GLN A 1 112 ? 5.885 -13.150 -9.615 1.00 94.44 112 GLN A O 1
ATOM 802 N N . GLY A 1 113 ? 7.158 -11.317 -9.866 1.00 94.06 113 GLY A N 1
ATOM 803 C CA . GLY A 1 113 ? 6.553 -10.873 -11.124 1.00 94.06 113 GLY A CA 1
ATOM 804 C C . GLY A 1 113 ? 5.256 -10.068 -10.977 1.00 94.06 113 GLY A C 1
ATOM 805 O O . GLY A 1 113 ? 4.901 -9.358 -11.916 1.00 94.06 113 GLY A O 1
ATOM 806 N N . PHE A 1 114 ? 4.590 -10.096 -9.818 1.00 95.44 114 PHE A N 1
ATOM 807 C CA . PHE A 1 114 ? 3.441 -9.229 -9.532 1.00 95.44 114 PHE A CA 1
ATOM 808 C C . PHE A 1 114 ? 3.882 -7.848 -9.045 1.00 95.44 114 PHE A C 1
ATOM 810 O O . PHE A 1 114 ? 4.976 -7.691 -8.504 1.00 95.44 114 PHE A O 1
ATOM 817 N N . TYR A 1 115 ? 3.030 -6.841 -9.234 1.00 95.56 115 TYR A N 1
ATOM 818 C CA . TYR A 1 115 ? 3.325 -5.467 -8.831 1.00 95.56 115 TYR A CA 1
ATOM 819 C C . TYR A 1 115 ? 2.842 -5.197 -7.410 1.00 95.56 115 TYR A C 1
ATOM 821 O O . TYR A 1 115 ? 1.683 -5.450 -7.081 1.00 95.56 115 TYR A O 1
ATOM 829 N N . SER A 1 116 ? 3.736 -4.659 -6.583 1.00 96.88 116 SER A N 1
ATOM 830 C CA . SER A 1 116 ? 3.391 -4.185 -5.244 1.00 96.88 116 SER A CA 1
ATOM 831 C C . SER A 1 116 ? 2.934 -2.733 -5.274 1.00 96.88 116 SER A C 1
ATOM 833 O O . SER A 1 116 ? 3.325 -1.955 -6.144 1.00 96.88 116 SER A O 1
ATOM 835 N N . PHE A 1 117 ? 2.144 -2.368 -4.276 1.00 98.19 117 PHE A N 1
ATOM 836 C CA . PHE A 1 117 ? 1.730 -1.011 -3.958 1.00 98.19 117 PHE A CA 1
ATOM 837 C C . PHE A 1 117 ? 2.517 -0.559 -2.735 1.00 98.19 117 PHE A C 1
ATOM 839 O O . PHE A 1 117 ? 2.555 -1.280 -1.735 1.00 98.19 117 PHE A O 1
ATOM 846 N N . THR A 1 118 ? 3.140 0.619 -2.818 1.00 97.50 118 THR A N 1
ATOM 847 C CA . THR A 1 118 ? 4.031 1.110 -1.758 1.00 97.50 118 THR A CA 1
ATOM 848 C C . THR A 1 118 ? 3.643 2.493 -1.227 1.00 97.50 118 THR A C 1
ATOM 850 O O . THR A 1 118 ? 4.364 3.464 -1.483 1.00 97.50 118 THR A O 1
ATOM 853 N N . PRO A 1 119 ? 2.485 2.649 -0.553 1.00 96.94 119 PRO A N 1
ATOM 854 C CA . PRO A 1 119 ? 2.115 3.934 0.019 1.00 96.94 119 PRO A CA 1
ATOM 855 C C . PRO A 1 119 ? 2.993 4.257 1.232 1.00 96.94 119 PRO A C 1
ATOM 857 O O . PRO A 1 119 ? 3.263 3.402 2.076 1.00 96.94 119 PRO A O 1
ATOM 860 N N . LEU A 1 120 ? 3.389 5.524 1.332 1.00 95.88 120 LEU A N 1
ATOM 861 C CA . LEU A 1 120 ? 3.878 6.108 2.575 1.00 95.88 120 LEU A CA 1
ATOM 862 C C . LEU A 1 120 ? 2.671 6.675 3.325 1.00 95.88 120 LEU A C 1
ATOM 864 O O . LEU A 1 120 ? 1.910 7.460 2.756 1.00 95.88 120 LEU A O 1
ATOM 868 N N . VAL A 1 121 ? 2.471 6.248 4.567 1.0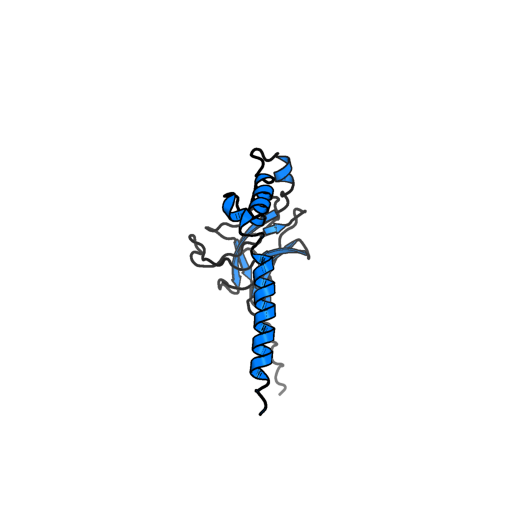0 94.31 121 VAL A N 1
ATOM 869 C CA . VAL A 1 121 ? 1.304 6.599 5.378 1.00 94.31 121 VAL A CA 1
ATOM 870 C C . VAL A 1 121 ? 1.728 7.536 6.495 1.00 94.31 121 VAL A C 1
ATOM 872 O O . VAL A 1 121 ? 2.438 7.128 7.410 1.00 94.31 121 VAL A O 1
ATOM 875 N N . TYR A 1 122 ? 1.266 8.782 6.438 1.00 92.12 122 TYR A N 1
ATOM 876 C CA . TYR A 1 122 ? 1.493 9.745 7.510 1.00 92.12 122 TYR A CA 1
ATOM 877 C C . TYR A 1 122 ? 0.549 9.482 8.690 1.00 92.12 122 TYR A C 1
ATOM 879 O O . TYR A 1 122 ? -0.664 9.412 8.501 1.00 92.12 122 TYR A O 1
ATOM 887 N N . GLY A 1 123 ? 1.045 9.415 9.917 1.00 85.69 123 GLY A N 1
ATOM 888 C CA . GLY A 1 123 ? 0.211 9.266 11.108 1.00 85.69 123 GLY A CA 1
ATOM 889 C C . GLY A 1 123 ? 0.719 10.099 12.270 1.00 85.69 123 GLY A C 1
ATOM 890 O O . GLY A 1 123 ? 1.883 10.447 12.347 1.00 85.69 123 GLY A O 1
ATOM 891 N N . ASP A 1 124 ? -0.200 10.459 13.150 1.00 81.00 124 ASP A N 1
ATOM 892 C CA . ASP A 1 124 ? 0.028 11.281 14.344 1.00 81.00 124 ASP A CA 1
ATOM 893 C C . ASP A 1 124 ? -0.607 10.633 15.589 1.00 81.00 124 ASP A C 1
ATOM 895 O O . ASP A 1 124 ? -0.711 11.237 16.658 1.00 81.00 124 ASP A O 1
ATOM 899 N N . SER A 1 125 ? -1.093 9.399 15.440 1.00 73.06 125 SER A N 1
ATOM 900 C CA . SER A 1 125 ? -1.839 8.661 16.450 1.00 73.06 125 SER A CA 1
ATOM 901 C C . SER A 1 125 ? -1.672 7.159 16.234 1.00 73.06 125 SER A C 1
ATOM 903 O O . SER A 1 125 ? -1.638 6.686 15.102 1.00 73.06 125 SER A O 1
ATOM 905 N N . ALA A 1 126 ? -1.637 6.389 17.326 1.00 75.31 126 ALA A N 1
ATOM 906 C CA . ALA A 1 126 ? -1.551 4.920 17.322 1.00 75.31 126 ALA A CA 1
ATOM 907 C C . ALA A 1 126 ? -2.849 4.218 16.856 1.00 75.31 126 ALA A C 1
ATOM 909 O O . ALA A 1 126 ? -3.216 3.152 17.349 1.00 75.31 126 ALA A O 1
ATOM 910 N N . ALA A 1 127 ? -3.597 4.848 15.952 1.00 83.31 127 ALA A N 1
ATOM 911 C CA . ALA A 1 127 ? -4.855 4.348 15.428 1.00 83.31 127 ALA A CA 1
ATOM 912 C C . ALA A 1 127 ? -4.625 3.285 14.332 1.00 83.31 127 ALA A C 1
ATOM 914 O O . ALA A 1 127 ? -3.592 3.288 13.658 1.00 83.31 127 ALA A O 1
ATOM 915 N N . PRO A 1 128 ? -5.576 2.353 14.138 1.00 90.69 128 PRO A N 1
ATOM 916 C CA . PRO A 1 128 ? -5.470 1.352 13.085 1.00 90.69 128 PRO A CA 1
ATOM 917 C C . PRO A 1 128 ? -5.547 1.994 11.696 1.00 90.69 128 PRO A C 1
ATOM 919 O O . PRO A 1 128 ? -6.318 2.931 11.469 1.00 90.69 128 PRO A O 1
ATOM 922 N N . ILE A 1 129 ? -4.785 1.431 10.760 1.00 94.94 129 ILE A N 1
ATOM 923 C CA . ILE A 1 129 ? -4.822 1.807 9.350 1.00 94.94 129 ILE A CA 1
ATOM 924 C C . ILE A 1 129 ? -5.881 0.948 8.655 1.00 94.94 129 ILE A C 1
ATOM 926 O O . ILE A 1 129 ? -5.881 -0.280 8.762 1.00 94.94 129 ILE A O 1
ATOM 930 N N . THR A 1 130 ? -6.783 1.593 7.923 1.00 96.69 130 THR A N 1
ATOM 931 C CA . THR A 1 130 ? -7.759 0.922 7.053 1.00 96.69 130 THR A CA 1
ATOM 932 C C . THR A 1 130 ? -7.447 1.208 5.592 1.00 96.69 130 THR A C 1
ATOM 934 O O . THR A 1 130 ? -6.823 2.220 5.272 1.00 96.69 130 THR A O 1
ATOM 937 N N . PHE A 1 131 ? -7.863 0.318 4.691 1.00 98.19 131 PHE A N 1
ATOM 938 C CA . PHE A 1 131 ? -7.499 0.416 3.283 1.00 98.19 131 PHE A CA 1
ATOM 939 C C . PHE A 1 131 ? -8.718 0.382 2.370 1.00 98.19 131 PHE A C 1
ATOM 941 O O . PHE A 1 131 ? -9.680 -0.361 2.587 1.00 98.19 131 PHE A O 1
ATOM 948 N N . LYS A 1 132 ? -8.635 1.165 1.296 1.00 98.12 132 LYS A N 1
ATOM 949 C CA . LYS A 1 132 ? -9.518 1.045 0.138 1.00 98.12 132 LYS A CA 1
ATOM 950 C C . LYS A 1 132 ? -8.678 0.898 -1.113 1.00 98.12 132 LYS A C 1
ATOM 952 O O . LYS A 1 132 ? -7.689 1.607 -1.288 1.00 98.12 132 LYS A O 1
ATOM 957 N N . TYR A 1 133 ? -9.095 -0.002 -1.983 1.00 98.38 133 TYR A N 1
ATOM 958 C CA . TYR A 1 133 ? -8.517 -0.177 -3.303 1.00 98.38 133 TYR A CA 1
ATOM 959 C C . TYR A 1 133 ? -9.512 0.295 -4.359 1.00 98.38 133 TYR A C 1
ATOM 961 O O . TYR A 1 133 ? -10.682 -0.069 -4.304 1.00 98.38 133 TYR A O 1
ATOM 969 N N . GLU A 1 134 ? -9.052 1.084 -5.321 1.00 97.69 134 GLU A N 1
ATOM 970 C CA . GLU A 1 134 ? -9.816 1.467 -6.503 1.00 97.69 134 GLU A CA 1
ATOM 971 C C . GLU A 1 134 ? -9.185 0.823 -7.737 1.00 97.69 134 GLU A C 1
ATOM 973 O O . GLU A 1 134 ? -7.995 1.009 -8.002 1.00 97.69 134 GLU A O 1
ATOM 978 N N . ASN A 1 135 ? -9.965 0.055 -8.495 1.00 95.81 135 ASN A N 1
ATOM 979 C CA . ASN A 1 135 ? -9.471 -0.554 -9.728 1.00 95.81 135 ASN A CA 1
ATOM 980 C C . ASN A 1 135 ? -9.405 0.462 -10.883 1.00 95.81 135 ASN A C 1
ATOM 982 O O . ASN A 1 135 ? -9.885 1.587 -10.784 1.00 95.81 135 ASN A O 1
ATOM 986 N N . ALA A 1 136 ? -8.849 0.055 -12.026 1.00 91.50 136 ALA A N 1
ATOM 987 C CA . ALA A 1 136 ? -8.720 0.925 -13.201 1.00 91.50 136 ALA A CA 1
ATOM 988 C C . ALA A 1 136 ? -10.057 1.458 -13.767 1.00 91.50 136 ALA A C 1
ATOM 990 O O . ALA A 1 136 ? -10.053 2.414 -14.538 1.00 91.50 136 ALA A O 1
ATOM 991 N N . ASN A 1 137 ? -11.189 0.855 -13.390 1.00 93.25 137 ASN A N 1
ATOM 992 C CA . ASN A 1 137 ? -12.528 1.278 -13.800 1.00 93.25 137 ASN A CA 1
ATOM 993 C C . ASN A 1 137 ? -13.202 2.201 -12.767 1.00 93.25 137 ASN A C 1
ATOM 995 O O . ASN A 1 137 ? -14.372 2.539 -12.936 1.00 93.25 137 ASN A O 1
ATOM 999 N N . GLY A 1 138 ? -12.503 2.579 -11.692 1.00 91.50 138 GLY A N 1
ATOM 1000 C CA . GLY A 1 138 ? -13.037 3.426 -10.624 1.00 91.50 138 GLY A CA 1
ATOM 1001 C C . GLY A 1 138 ? -13.912 2.688 -9.604 1.00 91.50 138 GLY A C 1
ATOM 1002 O O . GLY A 1 138 ? -14.576 3.326 -8.791 1.00 91.50 138 GLY A O 1
ATOM 1003 N N . VAL A 1 139 ? -13.955 1.350 -9.632 1.00 94.31 139 VAL A N 1
ATOM 1004 C CA . VAL A 1 139 ? -14.702 0.568 -8.634 1.00 94.31 139 VAL A CA 1
ATOM 1005 C C . VAL A 1 139 ? -13.868 0.457 -7.367 1.00 94.31 139 VAL A C 1
ATOM 1007 O O . VAL A 1 139 ? -12.711 0.034 -7.423 1.00 94.31 139 VAL A O 1
ATOM 1010 N N . GLN A 1 140 ? -14.475 0.805 -6.233 1.00 96.00 140 GLN A N 1
ATOM 1011 C CA . GLN A 1 140 ? -13.827 0.779 -4.928 1.00 96.00 140 GLN A CA 1
ATOM 1012 C C . GLN A 1 140 ? -14.160 -0.487 -4.142 1.00 96.00 140 GLN A C 1
ATOM 1014 O O . GLN A 1 140 ? -15.303 -0.939 -4.102 1.00 96.00 140 GLN A O 1
ATOM 1019 N N . TYR A 1 141 ? -13.148 -1.003 -3.457 1.00 96.56 141 TYR A N 1
ATOM 1020 C CA . TYR A 1 141 ? -13.196 -2.177 -2.605 1.00 96.56 141 TYR A CA 1
ATOM 1021 C C . TYR A 1 141 ? -12.627 -1.814 -1.239 1.00 96.56 141 TYR A C 1
ATOM 1023 O O . TYR A 1 141 ? -11.555 -1.214 -1.145 1.00 96.56 141 TYR A O 1
ATOM 1031 N N . THR A 1 142 ? -13.311 -2.217 -0.173 1.00 96.62 142 THR A N 1
ATOM 1032 C CA . THR A 1 142 ? -12.674 -2.293 1.144 1.00 96.62 142 THR A CA 1
ATOM 1033 C C . THR A 1 142 ? -11.745 -3.497 1.134 1.00 96.62 142 THR A C 1
ATOM 1035 O O . THR A 1 142 ? -12.178 -4.602 0.802 1.00 96.62 142 THR A O 1
ATOM 1038 N N . VAL A 1 143 ? -10.481 -3.279 1.486 1.00 97.69 143 VAL A N 1
ATOM 1039 C CA . VAL A 1 143 ? -9.477 -4.342 1.561 1.00 97.69 143 VAL A CA 1
ATOM 1040 C C . VAL A 1 143 ? -8.851 -4.357 2.949 1.00 97.69 143 VAL A C 1
ATOM 1042 O O . VAL A 1 143 ? -8.717 -3.316 3.593 1.00 97.69 143 VAL A O 1
ATOM 1045 N N . ALA A 1 144 ? -8.494 -5.539 3.433 1.00 97.00 144 ALA A N 1
ATOM 1046 C CA . ALA A 1 144 ? -7.854 -5.722 4.731 1.00 97.00 144 ALA A CA 1
ATOM 1047 C C . ALA A 1 144 ? -6.740 -6.758 4.618 1.00 97.00 144 ALA A C 1
ATOM 1049 O O . ALA A 1 144 ? -6.800 -7.626 3.748 1.00 97.00 144 ALA A O 1
ATOM 1050 N N . ASP A 1 145 ? -5.732 -6.669 5.482 1.00 96.62 145 ASP A N 1
ATOM 1051 C CA . ASP A 1 145 ? -4.682 -7.685 5.506 1.00 96.62 145 ASP A CA 1
ATOM 1052 C C . ASP A 1 145 ? -5.262 -9.062 5.858 1.00 96.62 145 ASP A C 1
ATOM 1054 O O . ASP A 1 145 ? -6.096 -9.196 6.757 1.00 96.62 145 ASP A O 1
ATOM 1058 N N . SER A 1 146 ? -4.812 -10.085 5.133 1.00 93.25 146 SER A N 1
ATOM 1059 C CA . SER A 1 146 ? -5.303 -11.459 5.259 1.00 93.25 146 SER A CA 1
ATOM 1060 C C . SER A 1 146 ? -4.942 -12.107 6.598 1.00 93.25 146 SER A C 1
ATOM 1062 O O . SER A 1 146 ? -5.549 -13.113 6.972 1.00 93.25 146 SER A O 1
ATOM 1064 N N . LYS A 1 147 ? -3.965 -11.545 7.324 1.00 91.19 147 LYS A N 1
ATOM 1065 C CA . LYS A 1 147 ? -3.417 -12.115 8.561 1.00 91.19 147 LYS A CA 1
ATOM 1066 C C . LYS A 1 147 ? -3.856 -11.339 9.797 1.00 91.19 147 LYS A C 1
ATOM 1068 O O . LYS A 1 147 ? -4.354 -11.955 10.738 1.00 91.19 147 LYS A O 1
ATOM 1073 N N . GLN A 1 148 ? -3.658 -10.019 9.829 1.00 90.44 148 GLN A N 1
ATOM 1074 C CA . GLN A 1 148 ? -3.950 -9.199 11.008 1.00 90.44 148 GLN A CA 1
ATOM 1075 C C . GLN A 1 148 ? -4.164 -7.718 10.682 1.00 90.44 148 GLN A C 1
ATOM 1077 O O . GLN A 1 148 ? -3.643 -7.197 9.707 1.00 90.44 148 GLN A O 1
ATOM 1082 N N . ALA A 1 149 ? -4.876 -6.993 11.547 1.00 90.19 149 ALA A N 1
ATOM 1083 C CA . ALA A 1 149 ? -5.022 -5.547 11.390 1.00 90.19 149 ALA A CA 1
ATOM 1084 C C . ALA A 1 149 ? -3.655 -4.833 11.405 1.00 90.19 149 ALA A C 1
ATOM 1086 O O . ALA A 1 149 ? -2.799 -5.136 12.239 1.00 90.19 149 ALA A O 1
ATOM 1087 N N . VAL A 1 150 ? -3.478 -3.854 10.513 1.00 92.94 150 VAL A N 1
ATOM 1088 C CA . VAL A 1 150 ? -2.275 -3.013 10.473 1.00 92.94 150 VAL A CA 1
ATOM 1089 C C . VAL A 1 150 ? -2.448 -1.865 11.460 1.00 92.94 150 VAL A C 1
ATOM 1091 O O . VAL A 1 150 ? -3.352 -1.038 11.319 1.00 92.94 150 VAL A O 1
ATOM 1094 N N . ILE A 1 151 ? -1.587 -1.822 12.470 1.00 90.69 151 ILE A N 1
ATOM 1095 C CA . ILE A 1 151 ? -1.542 -0.737 13.450 1.00 90.69 151 ILE A CA 1
ATOM 1096 C C . ILE A 1 151 ? -0.479 0.258 13.007 1.00 90.69 151 ILE A C 1
ATOM 1098 O O . ILE A 1 151 ? 0.596 -0.149 12.572 1.00 90.69 151 ILE A O 1
ATOM 1102 N N . TRP A 1 152 ? -0.794 1.548 13.091 1.00 90.81 152 TRP A N 1
ATOM 1103 C CA . TRP A 1 152 ? 0.181 2.580 12.780 1.00 90.81 152 TRP A CA 1
ATOM 1104 C C . TRP A 1 152 ? 1.322 2.590 13.805 1.00 90.81 152 TRP A C 1
ATOM 1106 O O . TRP A 1 152 ? 1.085 2.540 15.015 1.00 90.81 152 TRP A O 1
ATOM 1116 N N . GLU A 1 153 ? 2.548 2.706 13.300 1.00 88.88 153 GLU A N 1
ATOM 1117 C CA . GLU A 1 153 ? 3.769 2.871 14.081 1.00 88.88 153 GLU A CA 1
ATOM 1118 C C . GLU A 1 153 ? 4.640 3.960 13.440 1.00 88.88 153 GLU A C 1
ATOM 1120 O O . GLU A 1 153 ? 4.857 3.958 12.225 1.00 88.88 153 GLU A O 1
ATOM 1125 N N . ALA A 1 154 ? 5.122 4.888 14.269 1.00 88.19 154 ALA A N 1
ATOM 1126 C CA . ALA A 1 154 ? 6.100 5.905 13.893 1.00 88.19 154 ALA A CA 1
ATOM 1127 C C . ALA A 1 154 ? 7.353 5.249 13.294 1.00 88.19 154 ALA A C 1
ATOM 1129 O O . ALA A 1 154 ? 7.917 4.342 13.903 1.00 88.19 154 ALA A O 1
ATOM 1130 N N . ASP A 1 155 ? 7.767 5.692 12.104 1.00 86.69 155 ASP A N 1
ATOM 1131 C CA . ASP A 1 155 ? 8.880 5.119 11.327 1.00 86.69 155 ASP A CA 1
ATOM 1132 C C . ASP A 1 155 ? 8.749 3.611 11.031 1.00 86.69 155 ASP A C 1
ATOM 1134 O O . ASP A 1 155 ? 9.731 2.934 10.715 1.00 86.69 155 ASP A O 1
ATOM 1138 N N . GLY A 1 156 ? 7.531 3.072 11.124 1.00 89.94 156 GLY A N 1
ATOM 1139 C CA . GLY A 1 156 ? 7.263 1.653 10.941 1.00 89.94 156 GLY A CA 1
ATOM 1140 C C . GLY A 1 156 ? 7.329 1.189 9.483 1.00 89.94 156 GLY A C 1
ATOM 1141 O O . GLY A 1 156 ? 7.236 1.962 8.522 1.00 89.94 156 GLY A O 1
ATOM 1142 N N . GLU A 1 157 ? 7.401 -0.127 9.315 1.00 93.00 157 GLU A N 1
ATOM 1143 C CA . GLU A 1 157 ? 7.286 -0.813 8.028 1.00 93.00 157 GLU A CA 1
ATOM 1144 C C . GLU A 1 157 ? 6.270 -1.956 8.146 1.00 93.00 157 GLU A C 1
ATOM 1146 O O . GLU A 1 157 ? 6.294 -2.727 9.107 1.00 93.00 157 GLU A O 1
ATOM 1151 N N . ALA A 1 158 ? 5.377 -2.088 7.163 1.00 94.88 158 ALA A N 1
ATOM 1152 C CA . ALA A 1 158 ? 4.489 -3.241 7.030 1.00 94.88 158 ALA A CA 1
ATOM 1153 C C . ALA A 1 158 ? 4.672 -3.938 5.679 1.00 94.88 158 ALA A C 1
ATOM 1155 O O . ALA A 1 158 ? 4.443 -3.355 4.620 1.00 94.88 158 ALA A O 1
ATOM 1156 N N . GLY A 1 159 ? 4.991 -5.232 5.734 1.00 94.50 159 GLY A N 1
ATOM 1157 C CA . GLY A 1 159 ? 5.270 -6.046 4.553 1.00 94.50 159 GLY A CA 1
ATOM 1158 C C . GLY A 1 159 ? 6.683 -5.833 4.011 1.00 94.50 159 GLY A C 1
ATOM 1159 O O . GLY A 1 159 ? 7.380 -4.904 4.387 1.00 94.50 159 GLY A O 1
ATOM 1160 N N . THR A 1 160 ? 7.124 -6.730 3.132 1.00 93.19 160 THR A N 1
ATOM 1161 C CA . THR A 1 160 ? 8.428 -6.648 2.452 1.00 93.19 160 THR A CA 1
ATOM 1162 C C . THR A 1 160 ? 8.277 -7.095 1.001 1.00 93.19 160 THR A C 1
ATOM 1164 O O . THR A 1 160 ? 7.307 -7.761 0.660 1.00 93.19 160 THR A O 1
ATOM 1167 N N . TYR A 1 161 ? 9.263 -6.854 0.136 1.00 89.62 161 TYR A N 1
ATOM 1168 C CA . TYR A 1 161 ? 9.225 -7.408 -1.229 1.00 89.62 161 TYR A CA 1
ATOM 1169 C C . TYR A 1 161 ? 9.218 -8.948 -1.286 1.00 89.62 161 TYR A C 1
ATOM 1171 O O . TYR A 1 161 ? 8.757 -9.519 -2.269 1.00 89.62 161 TYR A O 1
ATOM 1179 N N . MET A 1 162 ? 9.723 -9.625 -0.249 1.00 89.88 162 MET A N 1
ATOM 1180 C CA . MET A 1 162 ? 9.738 -11.095 -0.160 1.00 89.88 162 MET A CA 1
ATOM 1181 C C . MET A 1 162 ? 8.417 -11.666 0.360 1.00 89.88 162 MET A C 1
ATOM 1183 O O . MET A 1 162 ? 8.027 -12.773 -0.006 1.00 89.88 162 MET A O 1
ATOM 1187 N N . SER A 1 163 ? 7.764 -10.916 1.244 1.00 91.81 163 SER A N 1
ATOM 1188 C CA . SER A 1 163 ? 6.508 -11.262 1.899 1.00 91.81 163 SER A CA 1
ATOM 1189 C C . SER A 1 163 ? 5.690 -9.979 2.058 1.00 91.81 163 SER A C 1
ATOM 1191 O O . SER A 1 163 ? 5.684 -9.397 3.151 1.00 91.81 163 SER A O 1
ATOM 1193 N N . PRO A 1 164 ? 5.060 -9.497 0.974 1.00 95.31 164 PRO A N 1
ATOM 1194 C CA . PRO A 1 164 ? 4.237 -8.299 1.030 1.00 95.31 164 PRO A CA 1
ATOM 1195 C C . PRO A 1 164 ? 3.010 -8.541 1.906 1.00 95.31 164 PRO A C 1
ATOM 1197 O O . PRO A 1 164 ? 2.620 -9.683 2.168 1.00 95.31 164 PRO A O 1
ATOM 1200 N N . LEU A 1 165 ? 2.406 -7.449 2.359 1.00 96.81 165 LEU A N 1
ATOM 1201 C CA . LEU A 1 165 ? 1.102 -7.479 3.001 1.00 96.81 165 LEU A CA 1
ATOM 1202 C C . LEU A 1 165 ? 0.048 -7.912 1.975 1.00 96.81 165 LEU A C 1
ATOM 1204 O O . LEU A 1 165 ? 0.043 -7.417 0.848 1.00 96.81 165 LEU A O 1
ATOM 1208 N N . GLU A 1 166 ? -0.841 -8.824 2.347 1.00 97.62 166 GLU A N 1
ATOM 1209 C CA . GLU A 1 166 ? -1.857 -9.351 1.436 1.00 97.62 166 GLU A CA 1
ATOM 1210 C C . GLU A 1 166 ? -3.185 -8.663 1.724 1.00 97.62 166 GLU A C 1
ATOM 1212 O O . GLU A 1 166 ? -3.946 -9.100 2.583 1.00 97.62 166 GLU A O 1
ATOM 1217 N N . LEU A 1 167 ? -3.471 -7.577 1.009 1.00 98.25 167 LEU A N 1
ATOM 1218 C CA . LEU A 1 167 ? -4.720 -6.843 1.177 1.00 98.25 167 LEU A CA 1
ATOM 1219 C C . LEU A 1 167 ? -5.818 -7.478 0.322 1.00 98.25 167 LEU A C 1
ATOM 1221 O O . LEU A 1 167 ? -5.801 -7.385 -0.907 1.00 98.25 167 LEU A O 1
ATOM 1225 N N . VAL A 1 168 ? -6.781 -8.119 0.980 1.00 98.19 168 VAL A N 1
ATOM 1226 C CA . VAL A 1 168 ? -7.841 -8.906 0.345 1.00 98.19 168 VAL A CA 1
ATOM 1227 C C . VAL A 1 168 ? -9.168 -8.156 0.389 1.00 98.19 168 VAL A C 1
ATOM 1229 O O . VAL A 1 168 ? -9.583 -7.667 1.440 1.00 98.19 168 VAL A O 1
ATOM 1232 N N . GLY A 1 169 ? -9.848 -8.096 -0.755 1.00 96.38 169 GLY A N 1
ATOM 1233 C CA . GLY A 1 169 ? -11.222 -7.623 -0.899 1.00 96.38 169 GLY A CA 1
ATOM 1234 C C . GLY A 1 169 ? -12.089 -8.624 -1.658 1.00 96.38 169 GLY A C 1
ATOM 1235 O O . GLY A 1 169 ? -11.588 -9.507 -2.358 1.00 96.38 169 GLY A O 1
ATOM 1236 N N . VAL A 1 170 ? -13.405 -8.467 -1.530 1.00 93.88 170 VAL A N 1
ATOM 1237 C CA . VAL A 1 170 ? -14.404 -9.268 -2.251 1.00 93.88 170 VAL A CA 1
ATOM 1238 C C . VAL A 1 170 ? -15.314 -8.363 -3.069 1.00 93.88 170 VAL A C 1
ATOM 1240 O O . VAL A 1 170 ? -15.715 -7.294 -2.600 1.00 93.88 170 VAL A O 1
ATOM 1243 N N . SER A 1 171 ? -15.657 -8.781 -4.285 1.00 88.19 171 SER A N 1
ATOM 1244 C CA . SER A 1 171 ? -16.680 -8.095 -5.070 1.00 88.19 171 SER A CA 1
ATOM 1245 C C . SER A 1 171 ? -18.053 -8.362 -4.460 1.00 88.19 171 SER A C 1
ATOM 1247 O O . SER A 1 171 ? -18.505 -9.502 -4.370 1.00 88.19 171 SER A O 1
ATOM 1249 N N . THR A 1 172 ? -18.764 -7.311 -4.061 1.00 75.19 172 THR A N 1
ATOM 1250 C CA . THR A 1 172 ? -20.166 -7.438 -3.653 1.00 75.19 172 THR A CA 1
ATOM 1251 C C . THR A 1 172 ? -21.036 -7.595 -4.900 1.00 75.19 172 THR A C 1
ATOM 1253 O O . THR A 1 172 ? -21.395 -6.607 -5.541 1.00 75.19 172 THR A O 1
ATOM 1256 N N . SER A 1 173 ? -21.369 -8.832 -5.279 1.00 54.34 173 SER A N 1
ATOM 1257 C CA . SER A 1 173 ? -22.349 -9.097 -6.337 1.00 54.34 173 SER A CA 1
ATOM 1258 C C . SER A 1 173 ? -23.768 -8.904 -5.794 1.00 54.34 173 SER A C 1
ATOM 1260 O O . SER A 1 173 ? -24.469 -9.878 -5.519 1.00 54.34 173 SER A O 1
ATOM 1262 N N . ASP A 1 174 ? -24.204 -7.662 -5.601 1.00 47.66 174 ASP A N 1
ATOM 1263 C CA . ASP A 1 174 ? -25.613 -7.418 -5.295 1.00 47.66 174 ASP A CA 1
ATOM 1264 C C . ASP A 1 174 ? -26.399 -7.399 -6.614 1.00 47.66 174 ASP A C 1
ATOM 1266 O O . ASP A 1 174 ? -26.504 -6.383 -7.303 1.00 47.66 174 ASP A O 1
ATOM 1270 N N . SER A 1 175 ? -26.865 -8.577 -7.037 1.00 41.75 175 SER A N 1
ATOM 1271 C CA . SER A 1 175 ? -27.864 -8.686 -8.099 1.00 41.75 175 SER A CA 1
ATOM 1272 C C . SER A 1 175 ? -29.243 -8.647 -7.438 1.00 41.75 175 SER A C 1
ATOM 1274 O O . SER A 1 175 ? -29.546 -9.551 -6.653 1.00 41.75 175 SER A O 1
ATOM 1276 N N . PRO A 1 176 ? -30.098 -7.641 -7.712 1.00 51.75 176 PRO A N 1
ATOM 1277 C CA . PRO A 1 176 ? -31.443 -7.633 -7.158 1.00 51.75 176 PRO A CA 1
ATOM 1278 C C . PRO A 1 176 ? -32.200 -8.862 -7.677 1.00 51.75 176 PRO A C 1
ATOM 1280 O O . PRO A 1 176 ? -32.339 -9.045 -8.888 1.00 51.75 176 PRO A O 1
ATOM 1283 N N . SER A 1 177 ? -32.679 -9.718 -6.764 1.00 56.03 177 SER A N 1
ATOM 1284 C CA . SER A 1 177 ? -33.523 -10.865 -7.127 1.00 56.03 177 SER A CA 1
ATOM 1285 C C . SER A 1 177 ? -34.713 -10.393 -7.970 1.00 56.03 177 SER A C 1
ATOM 1287 O O . SER A 1 177 ? -35.365 -9.416 -7.584 1.00 56.03 177 SER A O 1
ATOM 1289 N N . PRO A 1 178 ? -35.035 -11.061 -9.096 1.00 67.56 178 PRO A N 1
ATOM 1290 C CA . PRO A 1 178 ? -36.226 -10.719 -9.855 1.00 67.56 178 PRO A CA 1
ATOM 1291 C C . PRO A 1 178 ? -37.461 -10.912 -8.961 1.00 67.56 178 PRO A C 1
ATOM 1293 O O . PRO A 1 178 ? -37.534 -11.905 -8.228 1.00 67.56 178 PRO A O 1
ATOM 1296 N N . PRO A 1 179 ? -38.428 -9.977 -8.983 1.00 71.94 179 PRO A N 1
ATOM 1297 C CA . PRO A 1 179 ? -39.647 -10.119 -8.201 1.00 71.94 179 PRO A CA 1
ATOM 1298 C C . PRO A 1 179 ? -40.363 -11.420 -8.596 1.00 71.94 179 PRO A C 1
ATOM 1300 O O . PRO A 1 179 ? -40.357 -11.778 -9.780 1.00 71.94 179 PRO A O 1
ATOM 1303 N N . PRO A 1 180 ? -40.976 -12.142 -7.636 1.00 65.06 180 PRO A N 1
ATOM 1304 C CA . PRO A 1 180 ? -41.697 -13.368 -7.942 1.00 65.06 180 PRO A CA 1
ATOM 1305 C C . PRO A 1 180 ? -42.772 -13.063 -8.985 1.00 65.06 180 PRO A C 1
ATOM 1307 O O . PRO A 1 180 ? -43.589 -12.160 -8.800 1.00 65.06 180 PRO A O 1
ATOM 1310 N N . SER A 1 181 ? -42.738 -13.789 -10.104 1.00 70.88 181 SER A N 1
ATOM 1311 C CA . SER A 1 181 ? -43.749 -13.671 -11.150 1.00 70.88 181 SER A CA 1
ATOM 1312 C C . SER A 1 181 ? -45.109 -14.007 -10.545 1.00 70.88 181 SER A C 1
ATOM 1314 O O . SER A 1 181 ? -45.338 -15.139 -10.120 1.00 70.88 181 SER A O 1
ATOM 1316 N N . ALA A 1 182 ? -45.986 -13.009 -10.455 1.00 63.12 182 ALA A N 1
ATOM 1317 C CA . ALA A 1 182 ? -47.370 -13.231 -10.073 1.00 63.12 182 ALA A CA 1
ATOM 1318 C C . ALA A 1 182 ? -48.046 -14.082 -11.162 1.00 63.12 182 ALA A C 1
ATOM 1320 O O . ALA A 1 182 ? -47.951 -13.752 -12.347 1.00 63.12 182 ALA A O 1
ATOM 1321 N N . LEU A 1 183 ? -48.649 -15.194 -10.729 1.00 56.69 183 LEU A N 1
ATOM 1322 C CA . LEU A 1 183 ? -49.509 -16.080 -11.520 1.00 56.69 183 LEU A CA 1
ATOM 1323 C C . LEU A 1 183 ? -50.817 -15.386 -11.912 1.00 56.69 183 LEU A C 1
ATOM 1325 O O . LEU A 1 183 ? -51.341 -14.616 -11.074 1.00 56.69 183 LEU A O 1
#

Sequence (183 aa):
AAAPQSQMRQAMSMIWALAAASLADSTQLEVAASGLPPPAVREARRLSEQVGLPSMVGSDITSQYTDSMSIIAVILIDGAVQSTGLLGAFIGDQLRGVAGPLSFGNPVGSYQGFYSFTPLVYGDSAAPITFKYENANGVQYTVADSKQAVIWEADGEAGTYMSPLELVGVSTSDSPSPPPSAL

Organism: NCBI:txid156173

Foldseek 3Di:
DDDDPPVVVVVVVVVVVVVVVVVVPPVVVVCVVVVDDDPVVVVVVVVVVVDDDPPDDDPVVVVVQQFKEKAKEWEAEVRDTDQFFKKFKDFPPDGFWMWTWDPFALCEAPRGGGTITIIIGGHDDQGWIWMWTAGPVRDIWGWAFPPDTHTDGGHHYAADSHGHGYTYTYDDPPDPDDPPDDD

Radius of gyration: 30.25 Å; chains: 1; bounding box: 86×63×81 Å

Secondary structure (DSSP, 8-state):
----THHHHHHHHHHHHHHHHHHHSHHHHHHHTTTPPPHHHHHHHHHHHH-PPPSS--HHHHTTSTTEEEE-EEEEETTEEP-SSEEEEEETTEEEEEE-B-SS-BSSSTTBTSPPB--EEE-SSSPEEEEEEE-TTS-EEEEEESSSPEEP-TT-EE--SSS-EEEEE-----PPPPPP---

pLDDT: mean 77.88, std 19.9, range [39.66, 98.62]